Protein AF-A0A0B6ZFE7-F1 (afdb_monomer_lite)

Secondary structure (DSSP, 8-state):
---PPPPPTTEESTTS-EE--GGGSSS-SS-STTEEEEEETTEEEEEEPTTEEE-TTS-EEE--------SSS-----TTTT-----

Structure (mmCIF, N/CA/C/O backbone):
data_AF-A0A0B6ZFE7-F1
#
_entry.id   AF-A0A0B6ZFE7-F1
#
loop_
_atom_site.group_PDB
_atom_site.id
_atom_site.type_symbol
_atom_site.label_atom_id
_atom_site.label_alt_id
_atom_site.label_comp_id
_atom_site.label_asym_id
_atom_site.label_entity_id
_atom_site.label_seq_id
_atom_site.pdbx_PDB_ins_code
_atom_site.Cartn_x
_atom_site.Cartn_y
_atom_site.Cartn_z
_atom_site.occupancy
_atom_site.B_iso_or_equiv
_atom_site.auth_seq_id
_atom_site.auth_comp_id
_atom_site.auth_asym_id
_atom_site.auth_atom_id
_atom_site.pdbx_PDB_model_num
ATOM 1 N N . THR A 1 1 ? 22.829 -1.341 -33.903 1.00 44.34 1 THR A N 1
ATOM 2 C CA . THR A 1 1 ? 21.488 -0.921 -33.445 1.00 44.34 1 THR A CA 1
ATOM 3 C C . THR A 1 1 ? 21.269 -1.500 -32.069 1.00 44.34 1 THR A C 1
ATOM 5 O O . THR A 1 1 ? 21.103 -2.704 -31.945 1.00 44.34 1 THR A O 1
ATOM 8 N N . THR A 1 2 ? 21.357 -0.683 -31.023 1.00 59.53 2 THR A N 1
ATOM 9 C CA . THR A 1 2 ? 21.078 -1.134 -29.653 1.00 59.53 2 THR A CA 1
ATOM 10 C C . THR A 1 2 ? 19.562 -1.133 -29.474 1.00 59.53 2 THR A C 1
ATOM 12 O O . THR A 1 2 ? 18.982 -0.138 -29.055 1.00 59.53 2 THR A O 1
ATOM 15 N N . GLY A 1 3 ? 18.903 -2.198 -29.933 1.00 63.59 3 GLY A N 1
ATOM 16 C CA . GLY A 1 3 ? 17.461 -2.373 -29.774 1.00 63.59 3 GLY A CA 1
ATOM 17 C C . GLY A 1 3 ? 17.155 -2.809 -28.348 1.00 63.59 3 GLY A C 1
ATOM 18 O O . GLY A 1 3 ? 17.266 -3.990 -28.042 1.00 63.59 3 GLY A O 1
ATOM 19 N N . GLY A 1 4 ? 16.828 -1.860 -27.475 1.00 72.69 4 GLY A N 1
ATOM 20 C CA . GLY A 1 4 ? 16.199 -2.166 -26.190 1.00 72.69 4 GLY A CA 1
ATOM 21 C C . GLY A 1 4 ? 14.699 -2.390 -26.380 1.00 72.69 4 GLY A C 1
ATOM 22 O O . GLY A 1 4 ? 14.081 -1.728 -27.217 1.00 72.69 4 GLY A O 1
ATOM 23 N N . CYS A 1 5 ? 14.112 -3.319 -25.627 1.00 82.50 5 CYS A N 1
ATOM 24 C CA . CYS A 1 5 ? 12.660 -3.463 -25.560 1.00 82.50 5 CYS A CA 1
ATOM 25 C C . CYS A 1 5 ? 12.035 -2.262 -24.829 1.00 82.50 5 CYS A C 1
ATOM 27 O O . CYS A 1 5 ? 12.592 -1.770 -23.849 1.00 82.50 5 CYS A O 1
ATOM 29 N N . ILE A 1 6 ? 10.864 -1.809 -25.287 1.00 88.75 6 ILE A N 1
ATOM 30 C CA . ILE A 1 6 ? 9.984 -0.960 -24.474 1.00 88.75 6 ILE A CA 1
ATOM 31 C C . ILE A 1 6 ? 9.213 -1.909 -23.559 1.00 88.75 6 ILE A C 1
ATOM 33 O O . ILE A 1 6 ? 8.490 -2.776 -24.051 1.00 88.75 6 ILE A O 1
ATOM 37 N N . CYS A 1 7 ? 9.411 -1.780 -22.252 1.00 90.25 7 CYS A N 1
ATOM 38 C CA . CYS A 1 7 ? 8.780 -2.652 -21.270 1.00 90.25 7 CYS A CA 1
ATOM 39 C C . CYS A 1 7 ? 7.384 -2.166 -20.888 1.00 90.25 7 CYS A C 1
ATOM 41 O O . CYS A 1 7 ? 7.100 -0.968 -20.928 1.00 90.25 7 CYS A O 1
ATOM 43 N N . SER A 1 8 ? 6.522 -3.112 -20.513 1.00 92.69 8 SER A N 1
ATOM 44 C CA . SER A 1 8 ? 5.268 -2.806 -19.826 1.00 92.69 8 SER A CA 1
ATOM 45 C C . SER A 1 8 ? 5.547 -2.087 -18.503 1.00 92.69 8 SER A C 1
ATOM 47 O O . SER A 1 8 ? 6.636 -2.213 -17.940 1.00 92.69 8 SER A O 1
ATOM 49 N N . GLU A 1 9 ? 4.551 -1.359 -17.999 1.00 90.56 9 GLU A N 1
ATOM 50 C CA . GLU A 1 9 ? 4.620 -0.729 -16.677 1.00 90.56 9 GLU A CA 1
ATOM 51 C C . GLU A 1 9 ? 4.997 -1.760 -15.597 1.00 90.56 9 GLU A C 1
ATOM 53 O O . GLU A 1 9 ? 4.562 -2.911 -15.665 1.00 90.56 9 GLU A O 1
ATOM 58 N N . GLY A 1 10 ? 5.868 -1.367 -14.663 1.00 93.19 10 GLY A N 1
ATOM 59 C CA . GLY A 1 10 ? 6.399 -2.249 -13.615 1.00 93.19 10 GLY A CA 1
ATOM 60 C C . GLY A 1 10 ? 7.573 -3.148 -14.034 1.00 93.19 10 GLY A C 1
ATOM 61 O O . GLY A 1 10 ? 8.075 -3.903 -13.211 1.00 93.19 10 GLY A O 1
ATOM 62 N N . TRP A 1 11 ? 8.068 -3.079 -15.279 1.00 95.50 11 TRP A N 1
ATOM 63 C CA . TRP A 1 11 ? 9.176 -3.929 -15.755 1.00 95.50 11 TRP A CA 1
ATOM 64 C C . TRP A 1 11 ? 10.377 -3.129 -16.273 1.00 95.50 11 TRP A C 1
ATOM 66 O O . TRP A 1 11 ? 10.242 -2.054 -16.855 1.00 95.50 11 TRP A O 1
ATOM 76 N N . THR A 1 12 ? 11.579 -3.683 -16.108 1.00 92.12 12 THR A N 1
ATOM 77 C CA . THR A 1 12 ? 12.852 -3.071 -16.509 1.00 92.12 12 THR A CA 1
ATOM 78 C C . THR A 1 12 ? 13.830 -4.084 -17.124 1.00 92.12 12 THR A C 1
ATOM 80 O O . THR A 1 12 ? 13.540 -5.278 -17.235 1.00 92.12 12 THR A O 1
ATOM 83 N N . PHE A 1 13 ? 15.017 -3.594 -17.505 1.00 89.88 13 PHE A N 1
ATOM 84 C CA . PHE A 1 13 ? 16.099 -4.289 -18.215 1.00 89.88 13 PHE A CA 1
ATOM 85 C C . PHE A 1 13 ? 15.872 -4.459 -19.727 1.00 89.88 13 PHE A C 1
ATOM 87 O O . PHE A 1 13 ? 14.773 -4.282 -20.242 1.00 89.88 13 PHE A O 1
ATOM 94 N N . ALA A 1 14 ? 16.935 -4.814 -20.459 1.00 87.88 14 ALA A N 1
ATOM 95 C CA . ALA A 1 14 ? 16.932 -4.875 -21.926 1.00 87.88 14 ALA A CA 1
ATOM 96 C C . ALA A 1 14 ? 15.881 -5.834 -22.520 1.00 87.88 14 ALA A C 1
ATOM 98 O O . ALA A 1 14 ? 15.464 -5.641 -23.659 1.00 87.88 14 ALA A O 1
ATOM 99 N N . ASN A 1 15 ? 15.465 -6.847 -21.756 1.00 90.12 15 ASN A N 1
ATOM 100 C CA . ASN A 1 15 ? 14.482 -7.861 -22.140 1.00 90.12 15 ASN A CA 1
ATOM 101 C C . ASN A 1 15 ? 13.236 -7.878 -21.229 1.00 90.12 15 ASN A C 1
ATOM 103 O O . ASN A 1 15 ? 12.521 -8.876 -21.234 1.00 90.12 15 ASN A O 1
ATOM 107 N N . CYS A 1 16 ? 13.000 -6.830 -20.431 1.00 91.50 16 CYS A N 1
ATOM 108 C CA . CYS A 1 16 ? 11.823 -6.714 -19.558 1.00 91.50 16 CYS A CA 1
ATOM 109 C C . CYS A 1 16 ? 11.636 -7.885 -18.576 1.00 91.50 16 CYS A C 1
ATOM 111 O O . CYS A 1 16 ? 10.514 -8.281 -18.281 1.00 91.50 16 CYS A O 1
ATOM 113 N N . SER A 1 17 ? 12.736 -8.479 -18.109 1.00 92.44 17 SER A N 1
ATOM 114 C CA . SER A 1 17 ? 12.714 -9.660 -17.230 1.00 92.44 17 SER A CA 1
ATOM 115 C C . SER A 1 17 ? 12.781 -9.330 -15.744 1.00 92.44 17 SER A C 1
ATOM 117 O O . SER A 1 17 ? 12.616 -10.223 -14.914 1.00 92.44 17 SER A O 1
ATOM 119 N N . ILE A 1 18 ? 13.060 -8.072 -15.408 1.00 94.12 18 ILE A N 1
ATOM 120 C CA . ILE A 1 18 ? 13.220 -7.633 -14.029 1.00 94.12 18 ILE A CA 1
ATOM 121 C C . ILE A 1 18 ? 12.003 -6.800 -13.662 1.00 94.12 18 ILE A C 1
ATOM 123 O O . ILE A 1 18 ? 11.711 -5.802 -14.314 1.00 94.12 18 ILE A O 1
ATOM 127 N N . ASP A 1 19 ? 11.318 -7.232 -12.618 1.00 96.56 19 ASP A N 1
ATOM 128 C CA . ASP A 1 19 ? 10.259 -6.481 -11.965 1.00 96.56 19 ASP A CA 1
ATOM 129 C C . ASP A 1 19 ? 10.843 -5.273 -11.217 1.00 96.56 19 ASP A C 1
ATOM 131 O O . ASP A 1 19 ? 11.916 -5.362 -10.606 1.00 96.56 19 ASP A O 1
ATOM 135 N N . ILE A 1 20 ? 10.171 -4.132 -11.300 1.00 95.44 20 ILE A N 1
ATOM 136 C CA . ILE A 1 20 ? 10.551 -2.933 -10.561 1.00 95.44 20 ILE A CA 1
ATOM 137 C C . ILE A 1 20 ? 9.956 -3.052 -9.164 1.00 95.44 20 ILE A C 1
ATOM 139 O O . ILE A 1 20 ? 8.749 -3.067 -9.019 1.00 95.44 20 ILE A O 1
ATOM 143 N N . ASP A 1 21 ? 10.795 -3.064 -8.128 1.00 95.88 21 ASP A N 1
ATOM 144 C CA . ASP A 1 21 ? 10.294 -3.004 -6.753 1.00 95.88 21 ASP A CA 1
ATOM 145 C C . ASP A 1 21 ? 9.907 -1.561 -6.403 1.00 95.88 21 ASP A C 1
ATOM 147 O O . ASP A 1 21 ? 10.747 -0.778 -5.937 1.00 95.88 21 ASP A O 1
ATOM 151 N N . GLU A 1 22 ? 8.646 -1.186 -6.643 1.00 95.81 22 GLU A N 1
ATOM 152 C CA . GLU A 1 22 ? 8.184 0.179 -6.373 1.00 95.81 22 GLU A CA 1
ATOM 153 C C . GLU A 1 22 ? 8.231 0.529 -4.882 1.00 95.81 22 GLU A C 1
ATOM 155 O O . GLU A 1 22 ? 8.386 1.698 -4.528 1.00 95.81 22 GLU A O 1
ATOM 160 N N . CYS A 1 23 ? 8.197 -0.469 -3.993 1.00 95.44 23 CYS A N 1
ATOM 161 C CA . CYS A 1 23 ? 8.298 -0.262 -2.549 1.00 95.44 23 CYS A CA 1
ATOM 162 C C . CYS A 1 23 ? 9.693 0.195 -2.099 1.00 95.44 23 CYS A C 1
ATOM 164 O O . CYS A 1 23 ? 9.842 0.695 -0.982 1.00 95.44 23 CYS A O 1
ATOM 166 N N . ARG A 1 24 ? 10.723 0.016 -2.937 1.00 94.38 24 ARG A N 1
ATOM 167 C CA . ARG A 1 24 ? 12.097 0.479 -2.670 1.00 94.38 24 ARG A CA 1
ATOM 168 C C . ARG A 1 24 ? 12.410 1.831 -3.300 1.00 94.38 24 ARG A C 1
ATOM 170 O O . ARG A 1 24 ? 13.502 2.360 -3.079 1.00 94.38 24 ARG A O 1
ATOM 177 N N . ILE A 1 25 ? 11.492 2.386 -4.088 1.00 90.25 25 ILE A N 1
ATOM 178 C CA . ILE A 1 25 ? 11.668 3.707 -4.687 1.00 90.25 25 ILE A CA 1
ATOM 179 C C . ILE A 1 25 ? 11.520 4.766 -3.581 1.00 90.25 25 ILE A C 1
ATOM 181 O O . ILE A 1 25 ? 10.593 4.684 -2.779 1.00 90.25 25 ILE A O 1
ATOM 185 N N . PRO A 1 26 ? 12.418 5.767 -3.498 1.00 85.50 26 PRO A N 1
ATOM 186 C CA . PRO A 1 26 ? 12.313 6.822 -2.496 1.00 85.50 26 PRO A CA 1
ATOM 187 C C . PRO A 1 26 ? 10.983 7.587 -2.594 1.00 85.50 26 PRO A C 1
ATOM 189 O O . PRO A 1 26 ? 10.686 8.200 -3.617 1.00 85.50 26 PRO A O 1
ATOM 192 N N . GLY A 1 27 ? 10.218 7.589 -1.502 1.00 82.25 27 GLY A N 1
ATOM 193 C CA . GLY A 1 27 ? 8.874 8.171 -1.421 1.00 82.25 27 GLY A CA 1
ATOM 194 C C . GLY A 1 27 ? 7.830 7.117 -1.044 1.00 82.25 27 GLY A C 1
ATOM 195 O O . GLY A 1 27 ? 8.001 5.937 -1.325 1.00 82.25 27 GLY A O 1
ATOM 196 N N . SER A 1 28 ? 6.750 7.516 -0.365 1.00 78.75 28 SER A N 1
ATOM 197 C CA . SER A 1 28 ? 5.647 6.582 -0.103 1.00 78.75 28 SER A CA 1
ATOM 198 C C . SER A 1 28 ? 4.831 6.410 -1.380 1.00 78.75 28 SER A C 1
ATOM 200 O O . SER A 1 28 ? 4.118 7.330 -1.774 1.00 78.75 28 SER A O 1
ATOM 202 N N . VAL A 1 29 ? 4.926 5.241 -2.017 1.00 92.00 29 VAL A N 1
ATOM 203 C CA . VAL A 1 29 ? 4.052 4.869 -3.148 1.00 92.00 29 VAL A CA 1
ATOM 204 C C . VAL A 1 29 ? 2.614 4.602 -2.699 1.00 92.00 29 VAL A C 1
ATOM 206 O O . VAL A 1 29 ? 1.676 4.737 -3.479 1.00 92.00 29 VAL A O 1
ATOM 209 N N . CYS A 1 30 ? 2.428 4.282 -1.417 1.00 93.12 30 CYS A N 1
ATOM 210 C CA . CYS A 1 30 ? 1.113 4.126 -0.818 1.00 93.12 30 CYS A CA 1
ATOM 211 C C . CYS A 1 30 ? 0.562 5.481 -0.353 1.00 93.12 30 CYS A C 1
ATOM 213 O O . CYS A 1 30 ? 1.247 6.182 0.403 1.00 93.12 30 CYS A O 1
ATOM 215 N N . PRO A 1 31 ? -0.647 5.872 -0.800 1.00 88.00 31 PRO A N 1
ATOM 216 C CA . PRO A 1 31 ? -1.164 7.220 -0.595 1.00 88.00 31 PRO A CA 1
ATOM 217 C C . PRO A 1 31 ? -1.704 7.461 0.818 1.00 88.00 31 PRO A C 1
ATOM 219 O O . PRO A 1 31 ? -1.803 8.619 1.224 1.00 88.00 31 PRO A O 1
ATOM 222 N N . ASN A 1 32 ? -2.067 6.412 1.569 1.00 89.69 32 ASN A N 1
ATOM 223 C CA . ASN A 1 32 ? -2.705 6.574 2.875 1.00 89.69 32 ASN A CA 1
ATOM 224 C C . ASN A 1 32 ? -1.779 6.197 4.035 1.00 89.69 32 ASN A C 1
ATOM 226 O O . ASN A 1 32 ? -0.872 5.373 3.925 1.00 89.69 32 ASN A O 1
ATOM 230 N N . ALA A 1 33 ? -2.063 6.778 5.202 1.00 87.19 33 ALA A N 1
ATOM 231 C CA . ALA A 1 33 ? -1.438 6.369 6.451 1.00 87.19 33 ALA A CA 1
ATOM 232 C C . ALA A 1 33 ? -1.832 4.930 6.826 1.00 87.19 33 ALA A C 1
ATOM 234 O O . ALA A 1 33 ? -2.905 4.441 6.470 1.00 87.19 33 ALA A O 1
ATOM 235 N N . ASN A 1 34 ? -0.969 4.281 7.609 1.00 90.81 34 ASN A N 1
ATOM 236 C CA . ASN A 1 34 ? -1.145 2.903 8.079 1.00 90.81 34 ASN A CA 1
ATOM 237 C C . ASN A 1 34 ? -1.247 1.867 6.953 1.00 90.81 34 ASN A C 1
ATOM 239 O O . ASN A 1 34 ? -1.818 0.796 7.150 1.00 90.81 34 ASN A O 1
ATOM 243 N N . GLU A 1 35 ? -0.660 2.166 5.797 1.00 93.62 35 GLU A N 1
ATOM 244 C CA . GLU A 1 35 ? -0.429 1.203 4.727 1.00 93.62 35 GLU A CA 1
ATOM 245 C C . GLU A 1 35 ? 1.014 0.681 4.774 1.00 93.62 35 GLU A C 1
ATOM 247 O O . GLU A 1 35 ? 1.930 1.336 5.281 1.00 93.62 35 GLU A O 1
ATOM 252 N N . VAL A 1 36 ? 1.202 -0.528 4.261 1.00 92.81 36 VAL A N 1
ATOM 253 C CA . VAL A 1 36 ? 2.487 -1.144 3.960 1.00 92.81 36 VAL A CA 1
ATOM 254 C C . VAL A 1 36 ? 2.499 -1.484 2.475 1.00 92.81 36 VAL A C 1
ATOM 256 O O . VAL A 1 36 ? 1.541 -2.058 1.948 1.00 92.81 36 VAL A O 1
ATOM 259 N N . CYS A 1 37 ? 3.575 -1.095 1.798 1.00 95.44 37 CYS A N 1
ATOM 260 C CA . CYS A 1 37 ? 3.780 -1.458 0.407 1.00 95.44 37 CYS A CA 1
ATOM 261 C C . CYS A 1 37 ? 4.218 -2.919 0.314 1.00 95.44 37 CYS A C 1
ATOM 263 O O . CYS A 1 37 ? 5.109 -3.363 1.043 1.00 95.44 37 CYS A O 1
ATOM 265 N N . ARG A 1 38 ? 3.599 -3.658 -0.601 1.00 95.75 38 ARG A N 1
ATOM 266 C CA . ARG A 1 38 ? 3.952 -5.025 -0.954 1.00 95.75 38 ARG A CA 1
ATOM 267 C C . ARG A 1 38 ? 4.216 -5.097 -2.451 1.00 95.75 38 ARG A C 1
ATOM 269 O O . ARG A 1 38 ? 3.291 -4.933 -3.243 1.00 95.75 38 ARG A O 1
ATOM 276 N N . ASN A 1 39 ? 5.458 -5.398 -2.813 1.00 96.00 39 ASN A N 1
ATOM 277 C CA . ASN A 1 39 ? 5.839 -5.587 -4.204 1.00 96.00 39 ASN A CA 1
ATOM 278 C C . ASN A 1 39 ? 5.163 -6.833 -4.799 1.00 96.00 39 ASN A C 1
ATOM 280 O O . ASN A 1 39 ? 5.006 -7.853 -4.116 1.00 96.00 39 ASN A O 1
ATOM 284 N N . THR A 1 40 ? 4.773 -6.759 -6.066 1.00 96.12 40 THR A N 1
ATOM 285 C CA . THR A 1 40 ? 4.151 -7.845 -6.830 1.00 96.12 40 THR A CA 1
ATOM 286 C C . THR A 1 40 ? 4.713 -7.872 -8.248 1.00 96.12 40 THR A C 1
ATOM 288 O O . THR A 1 40 ? 5.208 -6.876 -8.739 1.00 96.12 40 THR A O 1
ATOM 291 N N . ASN A 1 41 ? 4.625 -8.997 -8.954 1.00 95.75 41 ASN A N 1
ATOM 292 C CA . ASN A 1 41 ? 5.136 -9.026 -10.325 1.00 95.75 41 ASN A CA 1
ATOM 293 C C . ASN A 1 41 ? 4.313 -8.096 -11.238 1.00 95.75 41 ASN A C 1
ATOM 295 O O . ASN A 1 41 ? 3.133 -8.358 -11.486 1.00 95.75 41 ASN A O 1
ATOM 299 N N . GLY A 1 42 ? 4.965 -7.072 -11.779 1.00 94.25 42 GLY A N 1
ATOM 300 C CA . GLY A 1 42 ? 4.405 -6.036 -12.636 1.00 94.25 42 GLY A CA 1
ATOM 301 C C . GLY A 1 42 ? 3.773 -4.859 -11.892 1.00 94.25 42 GLY A C 1
ATOM 302 O O . GLY A 1 42 ? 3.018 -4.123 -12.524 1.00 94.25 42 GLY A O 1
ATOM 303 N N . GLY A 1 43 ? 4.009 -4.696 -10.586 1.00 95.31 43 GLY A N 1
ATOM 304 C CA . GLY A 1 43 ? 3.498 -3.552 -9.826 1.00 95.31 43 GLY A CA 1
ATOM 305 C C . GLY A 1 43 ? 3.503 -3.750 -8.311 1.00 95.31 43 GLY A C 1
ATOM 306 O O . GLY A 1 43 ? 4.117 -4.661 -7.772 1.00 95.31 43 GLY A O 1
ATOM 307 N N . TYR A 1 44 ? 2.687 -2.988 -7.586 1.00 96.00 44 TYR A N 1
ATOM 308 C CA . TYR A 1 44 ? 2.640 -3.058 -6.122 1.00 96.00 44 TYR A CA 1
ATOM 309 C C . TYR A 1 44 ? 1.216 -3.050 -5.569 1.00 96.00 44 TYR A C 1
ATOM 311 O O . TYR A 1 44 ? 0.242 -2.679 -6.227 1.00 96.00 44 TYR A O 1
ATOM 319 N N . GLN A 1 45 ? 1.099 -3.455 -4.307 1.00 95.25 45 GLN A N 1
ATOM 320 C CA . GLN A 1 45 ? -0.126 -3.369 -3.525 1.00 95.25 45 GLN A CA 1
ATOM 321 C C . GLN A 1 45 ? 0.120 -2.596 -2.234 1.00 95.25 45 GLN A C 1
ATOM 323 O O . GLN A 1 45 ? 1.146 -2.761 -1.579 1.00 95.25 45 GLN A O 1
ATOM 328 N N . CYS A 1 46 ? -0.861 -1.790 -1.840 1.00 95.12 46 CYS A N 1
ATOM 329 C CA . CYS A 1 46 ? -0.881 -1.119 -0.546 1.00 95.12 46 CYS A CA 1
ATOM 330 C C . CYS A 1 46 ? -1.859 -1.845 0.368 1.00 95.12 46 CYS A C 1
ATOM 332 O O . CYS A 1 46 ? -3.077 -1.780 0.186 1.00 95.12 46 CYS A O 1
ATOM 334 N N . ASN A 1 47 ? -1.317 -2.582 1.332 1.00 93.62 47 ASN A N 1
ATOM 335 C CA . ASN A 1 47 ? -2.103 -3.303 2.323 1.00 93.62 47 ASN A CA 1
ATOM 336 C C . ASN A 1 47 ? -2.158 -2.502 3.620 1.00 93.62 47 ASN A C 1
ATOM 338 O O . ASN A 1 47 ? -1.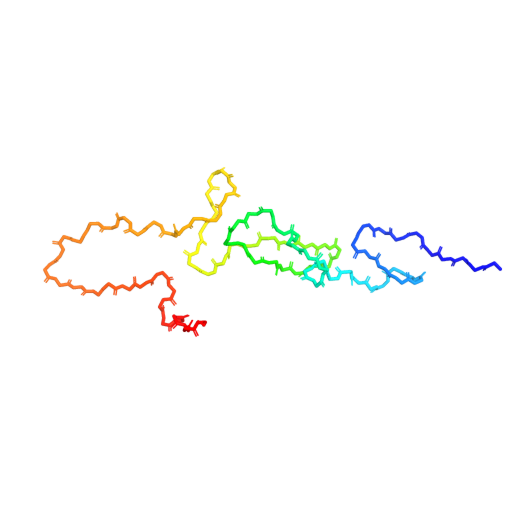234 -1.758 3.925 1.00 93.62 47 ASN A O 1
ATOM 342 N N . CYS A 1 48 ? -3.215 -2.662 4.412 1.00 92.69 48 CYS A N 1
ATOM 343 C CA . CYS A 1 48 ? -3.217 -2.089 5.751 1.00 92.69 48 CYS A CA 1
ATOM 344 C C . CYS A 1 48 ? -2.163 -2.776 6.623 1.00 92.69 48 CYS A C 1
ATOM 346 O O . CYS A 1 48 ? -1.971 -3.991 6.533 1.00 92.69 48 CYS A O 1
ATOM 348 N N . LYS A 1 49 ? -1.485 -1.989 7.463 1.00 89.75 49 LYS A N 1
ATOM 349 C CA . LYS A 1 49 ? -0.616 -2.510 8.520 1.00 89.75 49 LYS A CA 1
ATOM 350 C C . LYS A 1 49 ? -1.411 -3.463 9.414 1.00 89.75 49 LYS A C 1
ATOM 352 O O . LYS A 1 49 ? -2.624 -3.322 9.568 1.00 89.75 49 LYS A O 1
ATOM 357 N N . THR A 1 50 ? -0.721 -4.413 10.031 1.00 84.50 50 THR A N 1
ATOM 358 C CA . THR A 1 50 ? -1.320 -5.346 10.992 1.00 84.50 50 THR A CA 1
ATOM 359 C C . THR A 1 50 ? -2.115 -4.584 12.061 1.00 84.50 50 THR A C 1
ATOM 361 O O . THR A 1 50 ? -1.637 -3.582 12.588 1.00 84.50 50 THR A O 1
ATOM 364 N N . GLY A 1 51 ? -3.344 -5.027 12.351 1.00 80.88 51 GLY A N 1
ATOM 365 C CA . GLY A 1 51 ? -4.266 -4.352 13.282 1.00 80.88 51 GLY A CA 1
ATOM 366 C C . GLY A 1 51 ? -5.120 -3.237 12.665 1.00 80.88 51 GLY A C 1
ATOM 367 O O . GLY A 1 51 ? -6.014 -2.712 13.328 1.00 80.88 51 GLY A O 1
ATOM 368 N N . TYR A 1 52 ? -4.890 -2.899 11.394 1.00 87.50 52 TYR A N 1
ATOM 369 C CA . TYR A 1 52 ? -5.713 -1.963 10.636 1.00 87.50 52 TYR A CA 1
ATOM 370 C C . TYR A 1 52 ? -6.524 -2.689 9.562 1.00 87.50 52 TYR A C 1
ATOM 372 O O . TYR A 1 52 ? -6.062 -3.634 8.923 1.00 87.50 52 TYR A O 1
ATOM 380 N N . VAL A 1 53 ? -7.736 -2.200 9.327 1.00 87.75 53 VAL A N 1
ATOM 381 C CA . VAL A 1 53 ? -8.661 -2.665 8.295 1.00 87.75 53 VAL A CA 1
ATOM 382 C C . VAL A 1 53 ? -8.970 -1.531 7.331 1.00 87.75 53 VAL A C 1
ATOM 384 O O . VAL A 1 53 ? -8.939 -0.351 7.689 1.00 87.75 53 VAL A O 1
ATOM 387 N N . ARG A 1 54 ? -9.251 -1.881 6.075 1.00 91.25 54 ARG A N 1
ATOM 388 C CA . ARG A 1 54 ? -9.564 -0.880 5.058 1.00 91.25 54 ARG A CA 1
ATOM 389 C C . ARG A 1 54 ? -11.006 -0.414 5.217 1.00 91.25 54 ARG A C 1
ATOM 391 O O . ARG A 1 54 ? -11.933 -1.202 5.051 1.00 91.25 54 ARG A O 1
ATOM 398 N N . SER A 1 55 ? -11.176 0.865 5.527 1.00 89.62 55 SER A N 1
ATOM 399 C CA . SER A 1 55 ? -12.481 1.512 5.632 1.00 89.62 55 SER A CA 1
ATOM 400 C C . SER A 1 55 ? -13.114 1.733 4.253 1.00 89.62 55 SER A C 1
ATOM 402 O O . SER A 1 55 ? -12.442 1.678 3.217 1.00 89.62 55 SER A O 1
ATOM 404 N N . SER A 1 56 ? -14.407 2.066 4.233 1.00 89.25 56 SER A N 1
ATOM 405 C CA . SER A 1 56 ? -15.140 2.441 3.013 1.00 89.25 56 SER A CA 1
ATOM 406 C C . SER A 1 56 ? -14.539 3.646 2.286 1.00 89.25 56 SER A C 1
ATOM 408 O O . SER A 1 56 ? -14.694 3.773 1.076 1.00 89.25 56 SER A O 1
ATOM 410 N N . ASN A 1 57 ? -13.833 4.517 3.011 1.00 88.75 57 ASN A N 1
ATOM 411 C CA . ASN A 1 57 ? -13.192 5.706 2.454 1.00 88.75 57 ASN A CA 1
ATOM 412 C C . ASN A 1 57 ? -11.808 5.396 1.865 1.00 88.75 57 ASN A C 1
ATOM 414 O O . ASN A 1 57 ? -11.096 6.308 1.455 1.00 88.75 57 ASN A O 1
ATOM 418 N N . GLY A 1 58 ? -11.403 4.121 1.846 1.00 87.88 58 GLY A N 1
ATOM 419 C CA . GLY A 1 58 ? -10.098 3.714 1.348 1.00 87.88 58 GLY A CA 1
ATOM 420 C C . GLY A 1 58 ? -8.952 4.140 2.263 1.00 87.88 58 GLY A C 1
ATOM 421 O O . GLY A 1 58 ? -7.847 4.358 1.786 1.00 87.88 58 GLY A O 1
ATOM 422 N N . THR A 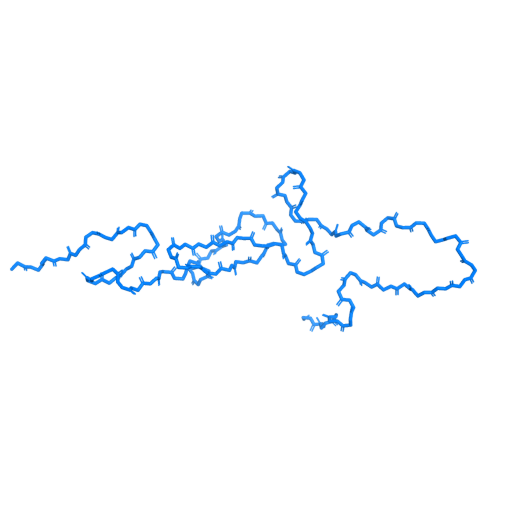1 59 ? -9.183 4.265 3.567 1.00 91.25 59 THR A N 1
ATOM 423 C CA . THR A 1 59 ? -8.122 4.511 4.554 1.00 91.25 59 THR A CA 1
ATOM 424 C C . THR A 1 59 ? -7.994 3.321 5.488 1.00 91.25 59 THR A C 1
ATOM 426 O O . THR A 1 59 ? -8.976 2.635 5.768 1.00 91.25 59 THR A O 1
ATOM 429 N N . CYS A 1 60 ? -6.784 3.058 5.974 1.00 91.44 60 CYS A N 1
ATOM 430 C CA . CYS A 1 60 ? -6.551 2.013 6.960 1.00 91.44 60 CYS A CA 1
ATOM 431 C C . CYS A 1 60 ? -6.829 2.563 8.362 1.00 91.44 60 CYS A C 1
ATOM 433 O O . CYS A 1 60 ? -6.093 3.415 8.869 1.00 91.44 60 CYS A O 1
ATOM 435 N N . THR A 1 61 ? -7.906 2.082 8.978 1.00 88.44 61 THR A N 1
ATOM 436 C CA . THR A 1 61 ? -8.335 2.439 10.337 1.00 88.44 61 THR A CA 1
ATOM 437 C C . THR A 1 61 ? -8.145 1.246 11.258 1.00 88.44 61 THR A C 1
ATOM 439 O O . THR A 1 61 ? -8.181 0.111 10.793 1.00 88.44 61 THR A O 1
ATOM 442 N N . LEU A 1 62 ? -7.905 1.478 12.549 1.00 84.50 62 LEU A N 1
ATOM 443 C CA . LEU A 1 62 ? -7.824 0.374 13.509 1.00 84.50 62 LEU A CA 1
ATOM 444 C C . LEU A 1 62 ? -9.096 -0.473 13.412 1.00 84.50 62 LEU A C 1
ATOM 446 O O . LEU A 1 62 ? -10.187 0.080 13.268 1.00 84.50 62 LEU A O 1
ATOM 450 N N . SER A 1 63 ? -8.947 -1.796 13.467 1.00 76.81 63 SER A N 1
ATOM 451 C CA . SER A 1 63 ? -10.096 -2.688 13.642 1.00 76.81 63 SER A CA 1
ATOM 452 C C . SER A 1 63 ? -10.862 -2.253 14.891 1.00 76.81 63 SER A C 1
ATOM 454 O O . SER A 1 63 ? -10.239 -2.049 15.932 1.00 76.81 63 SER A O 1
ATOM 456 N N . ASP A 1 64 ? -12.174 -2.065 14.769 1.00 68.06 64 ASP A N 1
ATOM 457 C CA . ASP A 1 64 ? -13.012 -1.362 15.743 1.00 68.06 64 ASP A CA 1
ATOM 458 C C . ASP A 1 64 ? -12.810 -1.839 17.197 1.00 68.06 64 ASP A C 1
ATOM 460 O O . ASP A 1 64 ? -13.383 -2.833 17.634 1.00 68.06 64 ASP A O 1
ATOM 464 N N . CYS A 1 65 ? -12.059 -1.075 17.998 1.00 69.44 65 CYS A N 1
ATOM 465 C CA . CYS A 1 65 ? -11.898 -1.301 19.442 1.00 69.44 65 CYS A CA 1
ATOM 466 C C . CYS A 1 65 ? -13.118 -0.833 20.270 1.00 69.44 65 CYS A C 1
ATOM 468 O O . CYS A 1 65 ? -12.984 -0.534 21.454 1.00 69.44 65 CYS A O 1
ATOM 470 N N . ASN A 1 66 ? -14.313 -0.749 19.677 1.00 69.44 66 ASN A N 1
ATOM 471 C CA . ASN A 1 66 ? -15.535 -0.252 20.328 1.00 69.44 66 ASN A CA 1
ATOM 472 C C . ASN A 1 66 ? -16.370 -1.381 20.955 1.00 69.44 66 ASN A C 1
ATOM 474 O O . ASN A 1 66 ? -17.589 -1.452 20.793 1.00 69.44 66 ASN A O 1
ATOM 478 N N . HIS A 1 67 ? -15.712 -2.279 21.684 1.00 74.38 67 HIS A N 1
ATOM 479 C CA . HIS A 1 67 ? -16.385 -3.369 22.383 1.00 74.38 67 HIS A CA 1
ATOM 480 C C . HIS A 1 67 ? -16.851 -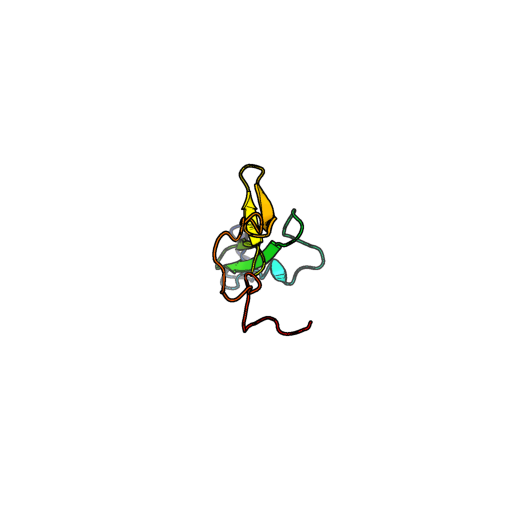2.932 23.778 1.00 74.38 67 HIS A C 1
ATOM 482 O O . HIS A 1 67 ? -16.059 -2.464 24.594 1.00 74.38 67 HIS A O 1
ATOM 488 N N . ILE A 1 68 ? -18.141 -3.125 24.071 1.00 80.56 68 ILE A N 1
ATOM 489 C CA . ILE A 1 68 ? -18.685 -3.003 25.429 1.00 80.56 68 ILE A CA 1
ATOM 490 C C . ILE A 1 68 ? -18.534 -4.362 26.109 1.00 80.56 68 ILE A C 1
ATOM 492 O O . ILE A 1 68 ? -19.102 -5.354 25.657 1.00 80.56 68 ILE A O 1
ATOM 496 N N . LEU A 1 69 ? -17.766 -4.402 27.195 1.00 84.94 69 LEU A N 1
ATOM 497 C CA . LEU A 1 69 ? -17.555 -5.612 27.984 1.00 84.94 69 LEU A CA 1
ATOM 498 C C . LEU A 1 69 ? -18.666 -5.718 29.035 1.00 84.94 69 LEU A C 1
ATOM 500 O O . LEU A 1 69 ? -18.748 -4.880 29.932 1.00 84.94 69 LEU A O 1
ATOM 504 N N . THR A 1 70 ? -19.539 -6.717 28.910 1.00 89.44 70 THR A N 1
ATOM 505 C CA . THR A 1 70 ? -20.674 -6.937 29.830 1.00 89.44 70 THR A CA 1
ATOM 506 C C . THR A 1 70 ? -20.439 -8.054 30.840 1.00 89.44 70 THR A C 1
ATOM 508 O O . THR A 1 70 ? -21.212 -8.197 31.785 1.00 89.44 70 THR A O 1
ATOM 511 N N . ASP A 1 71 ? -19.389 -8.847 30.644 1.00 89.50 71 ASP A N 1
ATOM 512 C CA . ASP A 1 71 ? -19.091 -10.000 31.484 1.00 89.50 71 ASP A CA 1
ATOM 513 C C . ASP A 1 71 ? -18.296 -9.601 32.731 1.00 89.50 71 ASP A C 1
ATOM 515 O O . ASP A 1 71 ? -17.497 -8.664 32.724 1.00 89.50 71 ASP A O 1
ATOM 519 N N . SER A 1 72 ? -18.483 -10.355 33.817 1.00 92.81 72 SER A N 1
ATOM 520 C CA . SER A 1 72 ? -17.767 -10.150 35.083 1.00 92.81 72 SER A CA 1
ATOM 521 C C . SER A 1 72 ? -16.289 -10.563 35.034 1.00 92.81 72 SER A C 1
ATOM 523 O O . SER A 1 72 ? -15.552 -10.304 35.984 1.00 92.81 72 SER A O 1
ATOM 525 N N . SER A 1 73 ? -15.854 -11.235 33.964 1.00 92.25 73 SER A N 1
ATOM 526 C CA . SER A 1 73 ? -14.464 -11.638 33.734 1.00 92.25 73 SER A CA 1
ATOM 527 C C . SER A 1 73 ? -14.184 -11.878 32.245 1.00 92.25 73 SER A C 1
ATOM 529 O O . SER A 1 73 ? -15.051 -12.326 31.502 1.00 92.25 73 SER A O 1
ATOM 531 N N . GLY A 1 74 ? -12.953 -11.594 31.812 1.00 86.19 74 GLY A N 1
ATOM 532 C CA . GLY A 1 74 ? -12.501 -11.737 30.426 1.00 86.19 74 GLY A CA 1
ATOM 533 C C . GLY A 1 74 ? -11.064 -11.242 30.241 1.00 86.19 74 GLY A C 1
ATOM 534 O O . GLY A 1 74 ? -10.441 -10.775 31.197 1.00 86.19 74 GLY A O 1
ATOM 535 N N . ILE A 1 75 ? -10.532 -11.346 29.020 1.00 83.50 75 ILE A N 1
ATOM 536 C CA . ILE A 1 75 ? -9.194 -10.853 28.657 1.00 83.50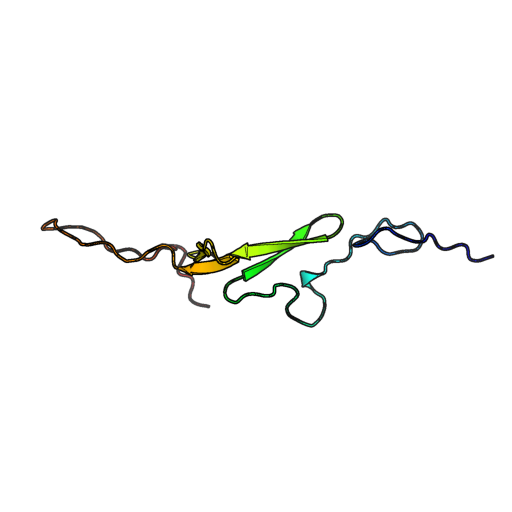 75 ILE A CA 1
ATOM 537 C C . ILE A 1 75 ? -9.353 -9.769 27.592 1.00 83.50 75 ILE A C 1
ATOM 539 O O . ILE A 1 75 ? -10.011 -9.988 26.578 1.00 83.50 75 ILE A O 1
ATOM 543 N N . ILE A 1 76 ? -8.729 -8.614 27.819 1.00 83.69 76 ILE A N 1
ATOM 544 C CA . ILE A 1 76 ? -8.619 -7.547 26.822 1.00 83.69 76 ILE A CA 1
ATOM 545 C C . ILE A 1 76 ? -7.284 -7.729 26.108 1.00 83.69 76 ILE A C 1
ATOM 547 O O . ILE A 1 76 ? -6.234 -7.730 26.749 1.00 83.69 76 ILE A O 1
ATOM 551 N N . GLN A 1 77 ? -7.334 -7.897 24.790 1.00 76.69 77 GLN A N 1
ATOM 552 C CA . GLN A 1 77 ? -6.156 -8.030 23.939 1.00 76.69 77 GLN A CA 1
ATOM 553 C C . GLN A 1 77 ? -6.168 -6.938 22.878 1.00 76.69 77 GLN A C 1
ATOM 555 O O . GLN A 1 77 ? -7.227 -6.464 22.461 1.00 76.69 77 GLN A O 1
ATOM 560 N N . THR A 1 78 ? -4.982 -6.523 22.453 1.00 74.50 78 THR A N 1
ATOM 561 C CA . THR A 1 78 ? -4.836 -5.6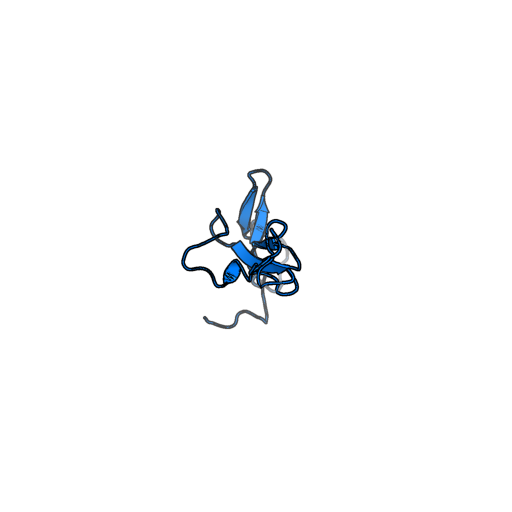66 21.280 1.00 74.50 78 THR A CA 1
ATOM 562 C C . THR A 1 78 ? -5.216 -6.459 20.022 1.00 74.50 78 THR A C 1
ATOM 564 O O . THR A 1 78 ? -5.138 -7.692 20.023 1.00 74.50 78 THR A O 1
ATOM 567 N N . PRO A 1 79 ? -5.562 -5.786 18.909 1.00 73.69 79 PRO A N 1
ATOM 568 C CA . PRO A 1 79 ? -5.827 -6.463 17.638 1.00 73.69 79 PRO A CA 1
ATOM 569 C C . PRO A 1 79 ? -4.665 -7.306 17.094 1.00 73.69 79 PRO A C 1
ATOM 571 O O . PRO A 1 79 ? -4.859 -8.058 16.141 1.00 73.69 79 PRO A O 1
ATOM 574 N N . ILE A 1 80 ? -3.456 -7.147 17.645 1.00 73.81 80 ILE A N 1
ATOM 575 C CA . ILE A 1 80 ? -2.229 -7.768 17.139 1.00 73.81 80 ILE A CA 1
ATOM 576 C C . ILE A 1 80 ? -1.516 -8.644 18.182 1.00 73.81 80 ILE A C 1
ATOM 578 O O . ILE A 1 80 ? -0.441 -9.160 17.887 1.00 73.81 80 ILE A O 1
ATOM 582 N N . TYR A 1 81 ? -2.099 -8.872 19.366 1.00 77.81 81 TYR A N 1
ATOM 583 C CA . TYR A 1 81 ? -1.532 -9.763 20.387 1.00 77.81 81 TYR A CA 1
ATOM 584 C C . TYR A 1 81 ? -1.380 -11.207 19.866 1.00 77.81 81 TYR A C 1
ATOM 586 O O . TYR A 1 81 ? -2.293 -11.711 19.206 1.00 77.81 81 TYR A O 1
ATOM 594 N N . PRO A 1 82 ? -0.288 -11.936 20.189 1.00 77.81 82 PRO A N 1
ATOM 595 C CA . PRO A 1 82 ? 0.883 -11.558 20.998 1.00 77.81 82 PRO A CA 1
ATOM 596 C C . PRO A 1 82 ? 1.999 -10.892 20.183 1.00 77.81 82 PRO A C 1
ATOM 598 O O . PRO A 1 82 ? 3.101 -10.683 20.681 1.00 77.81 82 PRO A O 1
ATOM 601 N N . SER A 1 83 ? 1.739 -10.604 18.912 1.00 70.94 83 SER A N 1
ATOM 602 C CA . SER A 1 83 ? 2.670 -9.990 17.969 1.00 70.94 83 SER A CA 1
ATOM 603 C C . SER A 1 83 ? 2.793 -8.475 18.157 1.00 70.94 83 SER A C 1
ATOM 605 O O . SER A 1 83 ? 3.227 -7.794 17.230 1.00 70.94 83 SER A O 1
ATOM 607 N N . ASP A 1 84 ? 2.464 -7.959 19.349 1.00 67.06 84 ASP A N 1
ATOM 608 C CA . ASP A 1 84 ? 2.822 -6.620 19.825 1.00 67.06 84 ASP A CA 1
ATOM 609 C C . ASP A 1 84 ? 4.352 -6.536 20.012 1.00 67.06 84 ASP A C 1
ATOM 611 O O . ASP A 1 84 ? 4.868 -6.335 21.111 1.00 67.06 84 ASP A O 1
ATOM 615 N N . VAL A 1 85 ? 5.120 -6.774 18.951 1.00 62.56 85 VAL A N 1
ATOM 616 C CA . VAL A 1 85 ? 6.543 -6.461 18.950 1.00 62.56 85 VAL A CA 1
ATOM 617 C C . VAL A 1 85 ? 6.650 -4.943 18.965 1.00 62.56 85 VAL A C 1
ATOM 619 O O . VAL A 1 85 ? 6.182 -4.274 18.046 1.00 62.56 85 VAL A O 1
ATOM 622 N N . ALA A 1 86 ? 7.193 -4.411 20.061 1.00 51.72 86 ALA A N 1
ATOM 623 C CA . ALA A 1 86 ? 7.583 -3.015 20.152 1.00 51.72 86 ALA A CA 1
ATOM 624 C C . ALA A 1 86 ? 8.550 -2.720 18.995 1.00 51.72 86 ALA A C 1
ATOM 626 O O . ALA A 1 86 ? 9.627 -3.316 18.939 1.00 51.72 86 ALA A O 1
ATOM 627 N N . ASP A 1 87 ? 8.103 -1.881 18.063 1.00 51.78 87 ASP A N 1
ATOM 628 C CA . ASP A 1 87 ? 8.959 -1.186 17.099 1.00 51.78 87 ASP A CA 1
ATOM 629 C C . ASP A 1 87 ? 9.797 -0.139 17.851 1.00 51.78 87 ASP A C 1
ATOM 631 O O . ASP A 1 87 ? 9.182 0.679 18.582 1.00 51.78 87 ASP A O 1
#

Foldseek 3Di:
DLQADDEAAQADDSPRPDGDQPQPPPDPPDPEPQWDWDDDRRGIDTDGHQQWDQDPVRYTDGDDPPDDDPDPDDDDDRSQPPVPPPD

InterPro domains:
  IPR000152 EGF-type aspartate/asparagine hydroxylation site [PS00010] (37-48)
  IPR000742 EGF-like domain [PS01186] (5-16)
  IPR000742 EGF-like domain [PS01186] (46-60)
  IPR000742 EGF-like domain [PS50026] (19-61)
  IPR001881 EGF-like calcium-binding domain [SM00179] (19-61)
  IPR018097 EGF-like calcium-binding, conserved site [PS01187] (19-46)
  IPR049883 NOTCH1, EGF-like calcium-binding domain [PF07645] (19-60)

pLDDT: mean 85.32, std 11.23, range [44.34, 96.56]

Sequence (87 aa):
TTGGCICSEGWTFANCSIDIDECRIPGSVCPNANEVCRNTNGGYQCNCKTGYVRSSNGTCTLSDCNHILTDSSGIIQTPIYPSDVAD

Radius of gyration: 20.24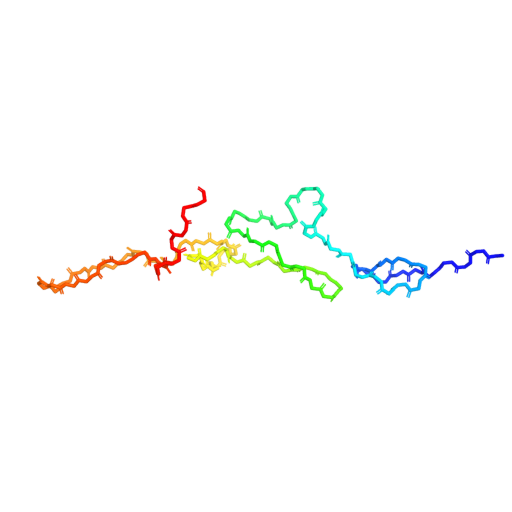 Å; chains: 1; bounding box: 42×20×68 Å

Organism: NCBI:txid1028688